Protein AF-A0A514MBT5-F1 (afdb_monomer)

Sequence (79 aa):
KIAESLSLEDIRTADWSENVAPFWPAVIQSALTWKGITSLLRSGWKTIKGALVMPLMIQGYEKGLIKFTIISCRKPRAA

Solvent-accessible surface area (backbone atoms only — not comparable to full-atom values): 4723 Å² total; per-residue (Å²): 108,69,60,61,76,68,57,42,36,79,73,43,76,45,84,39,42,76,79,48,55,71,54,54,63,52,51,54,55,51,44,72,33,75,67,30,43,57,48,45,71,70,60,40,71,73,51,46,53,54,60,69,44,49,65,58,53,49,53,32,36,77,69,67,75,46,79,47,64,50,76,47,65,41,79,63,77,84,130

Radius of gyration: 17.77 Å; Cα contacts (8 Å, |Δi|>4): 57; chains: 1; bounding box: 37×31×47 Å

pLDDT: mean 87.53, std 6.27, range [61.47, 96.25]

Nearest PDB structures (foldseek):
  4krh-assembly2_B  TM=7.094E-01  e=4.532E-01  Haemonchus contortus
  3uj7-assembly1_A  TM=6.851E-01  e=5.896E-01  Plasmodium falciparum
  3ujc-assembly1_A  TM=6.250E-01  e=4.840E-01  Plasmodium falciparum
  3ujd-assembly1_A  TM=6.255E-01  e=8.750E-01  Plasmodium falciparum
  4ine-assembly1_B  TM=5.577E-01  e=1.804E+00  Caenorhabditis elegans

Organism: NCBI:txid2249458

Mean predicted aligned error: 5.85 Å

Foldseek 3Di:
DVCVVQVWAPKDKDFCQVVCVVVLVVLVVCCPDPCNVVVQVVVDDVSVVVVVCSVVVVVCVVVVNDTDMDIDTHRDDDD

Structure (mmCIF, N/CA/C/O backbone):
data_AF-A0A514MBT5-F1
#
_entry.id   AF-A0A514MBT5-F1
#
loop_
_atom_site.group_PDB
_atom_site.id
_atom_site.type_symbol
_atom_site.label_atom_id
_atom_site.label_alt_id
_atom_site.label_comp_id
_atom_site.label_asym_id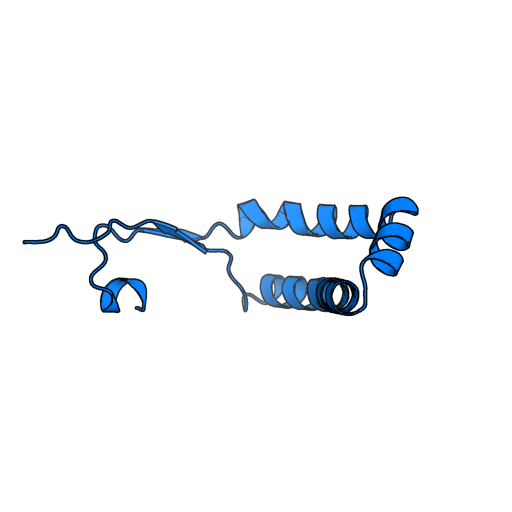
_atom_site.label_entity_id
_atom_site.label_seq_id
_atom_site.pdbx_PDB_ins_code
_atom_site.Cartn_x
_atom_site.Cartn_y
_atom_site.Cartn_z
_atom_site.occupancy
_atom_site.B_iso_or_equiv
_atom_site.auth_seq_id
_atom_site.auth_comp_id
_atom_site.auth_asym_id
_atom_site.auth_atom_id
_atom_site.pdbx_PDB_model_num
ATOM 1 N N . LYS A 1 1 ? -6.378 -4.930 14.744 1.00 73.50 1 LYS A N 1
ATOM 2 C CA . LYS A 1 1 ? -6.53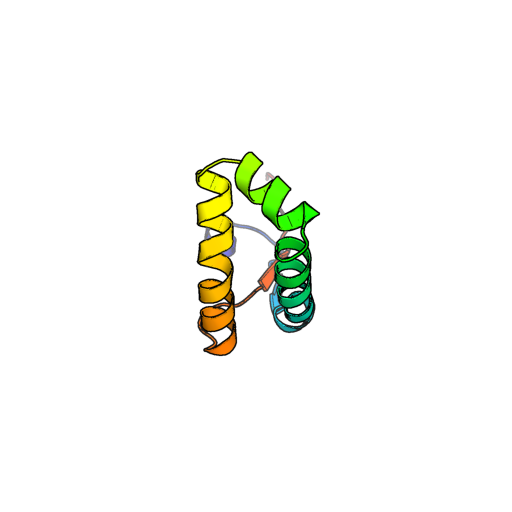6 -4.610 16.182 1.00 73.50 1 LYS A CA 1
ATOM 3 C C . LYS A 1 1 ? -6.640 -3.115 16.509 1.00 73.50 1 LYS A C 1
ATOM 5 O O . LYS A 1 1 ? -7.281 -2.799 17.495 1.00 73.50 1 LYS A O 1
ATOM 10 N N . ILE A 1 2 ? -6.103 -2.178 15.705 1.00 92.75 2 ILE A N 1
ATOM 11 C CA . ILE A 1 2 ? -6.272 -0.728 15.981 1.00 92.75 2 ILE A CA 1
ATOM 12 C C . ILE A 1 2 ? -7.757 -0.317 15.992 1.00 92.75 2 ILE A C 1
ATOM 14 O O . ILE A 1 2 ? -8.209 0.310 16.942 1.00 92.75 2 ILE A O 1
ATOM 18 N N . ALA A 1 3 ? -8.535 -0.726 14.983 1.00 92.12 3 ALA A N 1
ATOM 19 C CA . ALA A 1 3 ? -9.966 -0.412 14.920 1.00 92.12 3 ALA A CA 1
ATOM 20 C C . ALA A 1 3 ? -10.754 -0.943 16.138 1.00 92.12 3 ALA A C 1
ATOM 22 O O . ALA A 1 3 ? -11.573 -0.224 16.699 1.00 92.12 3 ALA A O 1
ATOM 23 N N . GLU A 1 4 ? -10.438 -2.161 16.592 1.00 91.25 4 GLU A N 1
ATOM 24 C CA . GLU A 1 4 ? -11.017 -2.756 17.807 1.00 91.25 4 GLU A CA 1
ATOM 25 C C . GLU A 1 4 ? -10.624 -1.958 19.059 1.00 91.25 4 GLU A C 1
ATOM 27 O O . GLU A 1 4 ? -11.474 -1.654 19.888 1.00 91.25 4 GLU A O 1
ATOM 32 N N . SER A 1 5 ? -9.353 -1.548 19.176 1.00 94.44 5 SER A N 1
ATOM 33 C CA . SER A 1 5 ? -8.875 -0.754 20.321 1.00 94.44 5 SER A CA 1
ATOM 34 C C . SER A 1 5 ? -9.520 0.630 20.423 1.00 94.44 5 SER A C 1
ATOM 36 O O . SER A 1 5 ? -9.570 1.209 21.503 1.00 94.44 5 SER A O 1
ATOM 38 N N . LEU A 1 6 ? -10.044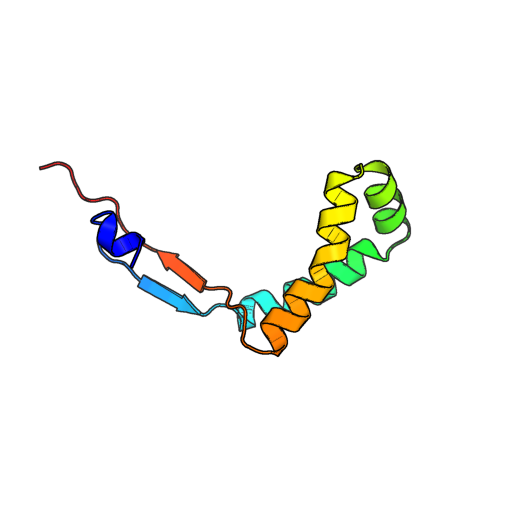 1.148 19.311 1.00 93.69 6 LEU A N 1
ATOM 39 C CA . LEU A 1 6 ? -10.762 2.420 19.249 1.00 93.69 6 LEU A CA 1
ATOM 40 C C . LEU A 1 6 ? -12.275 2.260 19.473 1.00 93.69 6 LEU A C 1
ATOM 42 O O . LEU A 1 6 ? -13.014 3.225 19.294 1.00 93.69 6 LEU A O 1
ATOM 46 N N . SER A 1 7 ? -12.737 1.066 19.866 1.00 93.81 7 SER A N 1
ATOM 47 C CA . SER A 1 7 ? -14.157 0.746 20.077 1.00 93.81 7 SER A CA 1
ATOM 48 C C . SER A 1 7 ? -15.033 1.050 18.853 1.00 93.81 7 SER A C 1
ATOM 50 O O . SER A 1 7 ? -16.179 1.471 18.990 1.00 93.81 7 SER A O 1
ATOM 52 N N . LEU A 1 8 ? -14.485 0.882 17.644 1.00 95.00 8 LEU A N 1
ATOM 53 C CA . LEU A 1 8 ? -15.245 1.055 16.406 1.00 95.00 8 LEU A CA 1
ATOM 54 C C . LEU A 1 8 ? -16.191 -0.134 16.206 1.00 95.00 8 LEU A C 1
ATOM 56 O O . LEU A 1 8 ? -15.826 -1.284 16.444 1.00 95.00 8 LEU A O 1
ATOM 60 N N . GLU A 1 9 ? -17.401 0.151 15.741 1.00 94.75 9 GLU A N 1
ATOM 61 C CA . GLU A 1 9 ? -18.454 -0.840 15.516 1.00 94.75 9 GLU A CA 1
ATOM 62 C C . GLU A 1 9 ? -18.468 -1.305 14.051 1.00 94.75 9 GLU A C 1
ATOM 64 O O . GLU A 1 9 ? -17.961 -0.619 13.161 1.00 94.75 9 GLU A O 1
ATOM 69 N N . ASP A 1 10 ? -19.050 -2.477 13.786 1.00 95.25 10 ASP A N 1
ATOM 70 C CA . ASP A 1 10 ? -19.241 -3.041 12.437 1.00 95.25 10 ASP A CA 1
ATOM 71 C C . ASP A 1 10 ? -17.981 -3.016 11.563 1.00 95.25 10 ASP A C 1
ATOM 73 O O . ASP A 1 10 ? -18.027 -2.679 10.375 1.00 95.25 10 ASP A O 1
ATOM 77 N N . ILE A 1 11 ? -16.841 -3.363 12.162 1.00 95.94 11 ILE A N 1
ATOM 78 C CA . ILE A 1 11 ? -15.561 -3.412 11.462 1.00 95.94 11 ILE A CA 1
ATOM 79 C C . ILE A 1 11 ? -15.628 -4.515 10.406 1.00 95.94 11 ILE A C 1
ATOM 81 O O . ILE A 1 11 ? -15.777 -5.696 10.716 1.00 95.94 11 ILE A O 1
ATOM 85 N N . ARG A 1 12 ? -15.480 -4.124 9.144 1.00 95.88 12 ARG A N 1
ATOM 86 C CA . ARG A 1 12 ? -15.332 -5.029 8.004 1.00 95.88 12 ARG A CA 1
ATOM 87 C C . ARG A 1 12 ? -14.028 -4.714 7.310 1.00 95.88 12 ARG A C 1
ATOM 89 O O . ARG A 1 12 ? -13.670 -3.546 7.152 1.00 95.88 12 ARG A O 1
ATOM 96 N N . THR A 1 13 ? -13.342 -5.759 6.883 1.00 95.31 13 THR A N 1
ATOM 97 C CA . THR A 1 13 ? -12.113 -5.648 6.111 1.00 95.31 13 THR A CA 1
ATOM 98 C C . THR A 1 13 ? -12.260 -6.428 4.816 1.00 95.31 13 THR A C 1
ATOM 100 O O . THR A 1 13 ? -12.913 -7.469 4.775 1.00 95.31 13 THR A O 1
ATOM 103 N N . ALA A 1 14 ? -11.675 -5.911 3.745 1.00 95.38 14 ALA A N 1
ATOM 104 C CA . ALA A 1 14 ? -11.599 -6.604 2.468 1.00 95.38 14 ALA A CA 1
ATOM 105 C C . ALA A 1 14 ? -10.208 -6.399 1.877 1.00 95.38 14 ALA A C 1
ATOM 107 O O . ALA A 1 14 ? -9.690 -5.280 1.879 1.00 95.38 14 ALA A O 1
ATOM 108 N N . ASP A 1 15 ? -9.604 -7.475 1.381 1.00 93.94 15 ASP A N 1
ATOM 109 C CA . ASP A 1 15 ? -8.382 -7.390 0.588 1.00 93.94 15 ASP A CA 1
ATOM 110 C C . ASP A 1 15 ? -8.760 -6.924 -0.820 1.00 93.94 15 ASP A C 1
ATOM 112 O O . ASP A 1 15 ? -9.566 -7.560 -1.491 1.00 93.94 15 ASP A O 1
ATOM 116 N N . TRP A 1 16 ? -8.238 -5.771 -1.223 1.00 94.38 16 TRP A N 1
ATOM 117 C CA . TRP A 1 16 ? -8.489 -5.139 -2.520 1.00 94.38 16 TRP A CA 1
ATOM 118 C C . TRP A 1 16 ? -7.216 -5.067 -3.354 1.00 94.38 16 TRP A C 1
ATOM 120 O O . TRP A 1 16 ? -7.141 -4.323 -4.331 1.00 94.38 16 TRP A O 1
ATOM 130 N N . SER A 1 17 ? -6.184 -5.820 -2.977 1.00 91.19 17 SER A N 1
ATOM 131 C CA . SER A 1 17 ? -4.883 -5.695 -3.619 1.00 91.19 17 SER A CA 1
ATOM 132 C C . SER A 1 17 ? -4.942 -5.978 -5.122 1.00 91.19 17 SER A C 1
ATOM 134 O O . SER A 1 17 ? -4.344 -5.233 -5.893 1.00 91.19 17 SER A O 1
ATOM 136 N N . GLU A 1 18 ? -5.737 -6.961 -5.556 1.00 90.00 18 GLU A N 1
ATOM 137 C CA . GLU A 1 18 ? -5.955 -7.257 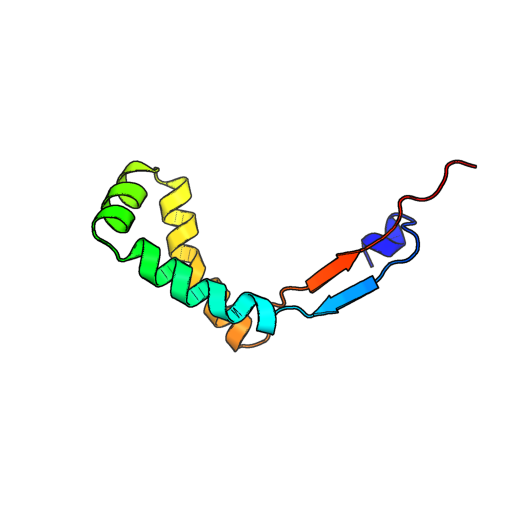-6.981 1.00 90.00 18 GLU A CA 1
ATOM 138 C C . GLU A 1 18 ? -6.692 -6.132 -7.719 1.00 90.00 18 GLU A C 1
ATOM 140 O O . GLU A 1 18 ? -6.361 -5.820 -8.859 1.00 90.00 18 GLU A O 1
ATOM 145 N N . ASN A 1 19 ? -7.647 -5.465 -7.064 1.00 91.38 19 ASN A N 1
ATOM 146 C CA . ASN A 1 19 ? -8.356 -4.319 -7.639 1.00 91.38 19 ASN A CA 1
ATOM 147 C C . ASN A 1 19 ? -7.432 -3.112 -7.825 1.00 91.38 19 ASN A C 1
ATOM 149 O O . ASN A 1 19 ? -7.628 -2.317 -8.743 1.00 91.38 19 ASN A O 1
ATOM 153 N N . VAL A 1 20 ? -6.436 -2.960 -6.948 1.00 87.38 20 VAL A N 1
ATOM 154 C CA . VAL A 1 20 ? -5.471 -1.858 -7.005 1.00 87.38 20 VAL A CA 1
ATOM 155 C C . VAL A 1 20 ? -4.301 -2.192 -7.933 1.00 87.38 20 VAL A C 1
ATOM 157 O O . VAL A 1 20 ? -3.753 -1.276 -8.529 1.00 87.38 20 VAL A O 1
ATOM 160 N N . ALA A 1 21 ? -3.926 -3.460 -8.123 1.00 85.25 21 ALA A N 1
ATOM 161 C CA . ALA A 1 21 ? -2.762 -3.866 -8.924 1.00 85.25 21 ALA A CA 1
ATOM 162 C C . ALA A 1 21 ? -2.655 -3.199 -10.322 1.00 85.25 21 ALA A C 1
ATOM 164 O O . ALA A 1 21 ? -1.557 -2.754 -10.668 1.00 85.25 21 ALA A O 1
ATOM 165 N N . PRO A 1 22 ? -3.742 -2.999 -11.100 1.00 86.44 22 PRO A N 1
ATOM 166 C CA . PRO A 1 22 ? -3.675 -2.312 -12.395 1.00 86.44 22 PRO A CA 1
ATOM 167 C C . PRO A 1 22 ? -3.297 -0.823 -12.317 1.00 86.44 22 PRO A C 1
ATOM 169 O O . PRO A 1 22 ? -2.813 -0.253 -13.294 1.00 86.44 22 PRO A O 1
ATOM 172 N N . PHE A 1 23 ? -3.492 -0.174 -11.167 1.00 85.50 23 PHE A N 1
ATOM 173 C CA . PHE A 1 23 ? -3.186 1.247 -10.970 1.00 85.50 23 PHE A CA 1
ATOM 174 C C . PHE A 1 23 ? -1.682 1.548 -11.084 1.00 85.50 23 PHE A C 1
ATOM 176 O O . PHE A 1 23 ? -1.274 2.583 -11.602 1.00 85.50 23 PHE A O 1
ATOM 183 N N . TRP A 1 24 ? -0.838 0.626 -10.636 1.00 80.12 24 TRP A N 1
ATOM 184 C CA . TRP A 1 24 ? 0.607 0.802 -10.500 1.00 80.12 24 TRP A CA 1
ATOM 185 C C . TRP A 1 24 ? 1.347 0.948 -11.831 1.00 80.12 24 TRP A C 1
ATOM 187 O O . TRP A 1 24 ? 2.078 1.932 -11.988 1.00 80.12 24 TRP A O 1
ATOM 197 N N . PRO A 1 25 ? 1.163 0.044 -12.818 1.00 82.19 25 PRO A N 1
ATOM 198 C CA . PRO A 1 25 ? 1.766 0.228 -14.132 1.00 82.19 25 PRO A CA 1
ATOM 199 C C . PRO A 1 25 ? 1.254 1.502 -14.813 1.00 82.19 25 PRO A C 1
ATOM 201 O O . PRO A 1 25 ? 2.041 2.183 -15.465 1.00 82.19 25 PRO A O 1
ATOM 204 N N . ALA A 1 26 ? -0.013 1.886 -14.610 1.00 85.50 26 ALA A N 1
ATOM 205 C CA . ALA A 1 26 ? -0.559 3.129 -15.156 1.00 85.50 26 ALA A CA 1
ATOM 206 C C . ALA A 1 26 ? 0.133 4.377 -14.571 1.00 85.50 26 ALA A C 1
ATOM 208 O O . ALA A 1 26 ? 0.482 5.299 -15.312 1.00 85.50 26 ALA A O 1
ATOM 209 N N . VAL A 1 27 ? 0.412 4.391 -13.262 1.00 82.19 27 VAL A N 1
ATOM 210 C CA . VAL A 1 27 ? 1.177 5.471 -12.614 1.00 82.19 27 VAL A CA 1
ATOM 211 C C . VAL A 1 27 ? 2.596 5.551 -13.177 1.00 82.19 27 VAL A C 1
ATOM 213 O O . VAL A 1 27 ? 3.029 6.641 -13.557 1.00 82.19 27 VAL A O 1
ATOM 216 N N . ILE A 1 28 ? 3.300 4.421 -13.299 1.00 82.56 28 ILE A N 1
ATOM 217 C CA . ILE A 1 28 ? 4.654 4.387 -13.880 1.00 82.56 28 ILE A CA 1
ATOM 218 C C . ILE A 1 28 ? 4.639 4.915 -15.317 1.00 82.56 28 ILE A C 1
ATOM 220 O O . ILE A 1 28 ? 5.428 5.797 -15.655 1.00 82.56 28 ILE A O 1
ATOM 224 N N . GLN A 1 29 ? 3.716 4.435 -16.152 1.00 84.88 29 GLN A N 1
ATOM 225 C CA . GLN A 1 29 ? 3.581 4.888 -17.538 1.00 84.88 29 GLN A CA 1
ATOM 226 C C . GLN A 1 29 ? 3.332 6.396 -17.619 1.00 84.88 29 GLN A C 1
ATOM 228 O O . GLN A 1 29 ? 3.965 7.077 -18.423 1.00 84.88 29 GLN A O 1
ATOM 233 N N . SER A 1 30 ? 2.471 6.939 -16.752 1.00 81.25 30 SER A N 1
ATOM 234 C CA . SER A 1 30 ? 2.195 8.379 -16.712 1.00 81.25 30 SER A CA 1
ATOM 235 C C . SER A 1 30 ? 3.442 9.203 -16.370 1.00 81.25 30 SER A C 1
ATOM 237 O O . SER A 1 30 ? 3.687 10.242 -16.992 1.00 81.25 30 SER A O 1
ATOM 239 N N . ALA A 1 31 ? 4.273 8.706 -15.448 1.00 80.50 31 ALA A N 1
ATOM 240 C CA . ALA A 1 31 ? 5.499 9.364 -15.012 1.00 80.50 31 ALA A CA 1
ATOM 241 C C . ALA A 1 31 ? 6.599 9.338 -16.083 1.00 80.50 31 ALA A C 1
ATOM 243 O O . ALA A 1 31 ? 7.384 10.278 -16.154 1.00 80.50 31 ALA A O 1
ATOM 244 N N . LEU A 1 32 ? 6.632 8.306 -16.933 1.00 82.25 32 LEU A N 1
ATOM 245 C CA . LEU A 1 32 ? 7.609 8.150 -18.019 1.00 82.25 32 LEU A CA 1
ATOM 246 C C . LEU A 1 32 ? 7.300 8.997 -19.264 1.00 82.25 32 LEU A C 1
ATOM 248 O O . LEU A 1 32 ? 8.130 9.097 -20.166 1.00 82.25 32 LEU A O 1
ATOM 252 N N . THR A 1 33 ? 6.129 9.633 -19.336 1.00 86.44 33 THR A N 1
ATOM 253 C CA . THR A 1 33 ? 5.826 10.567 -20.429 1.00 86.44 33 THR A CA 1
ATOM 254 C C . THR A 1 33 ? 6.692 11.827 -20.337 1.00 86.44 33 THR A C 1
ATOM 256 O O . THR A 1 33 ? 7.042 12.266 -19.247 1.00 86.44 33 THR A O 1
ATOM 259 N N . TRP A 1 34 ? 6.987 12.490 -21.462 1.00 82.06 34 TRP A N 1
ATOM 260 C CA . TRP A 1 34 ? 7.762 13.745 -21.456 1.00 82.06 34 TRP A CA 1
ATOM 261 C C . TRP A 1 34 ? 7.154 14.820 -20.536 1.00 82.06 34 TRP A C 1
ATOM 263 O O . TRP A 1 34 ? 7.861 15.498 -19.789 1.00 82.06 34 TRP A O 1
ATOM 273 N N . LYS A 1 35 ? 5.818 14.934 -20.533 1.00 83.19 35 LYS A N 1
ATOM 274 C CA . LYS A 1 35 ? 5.076 15.793 -19.596 1.00 83.19 35 LYS A CA 1
ATOM 275 C C . LYS A 1 35 ? 5.191 15.304 -18.148 1.00 83.19 35 LYS A C 1
ATOM 277 O O . LYS A 1 35 ? 5.380 16.125 -17.259 1.00 83.19 35 LYS A O 1
ATOM 282 N N . GLY A 1 36 ? 5.111 13.996 -17.910 1.00 81.56 36 GLY A N 1
ATOM 283 C CA . GLY A 1 36 ? 5.279 13.381 -16.592 1.00 81.56 36 GLY A CA 1
ATOM 284 C C . GLY A 1 36 ? 6.659 13.638 -15.993 1.00 81.56 36 GLY A C 1
ATOM 285 O O . GLY A 1 36 ? 6.750 14.141 -14.877 1.00 81.56 36 GLY A O 1
ATOM 286 N N . ILE A 1 37 ? 7.725 13.410 -16.762 1.00 81.56 37 ILE A N 1
ATOM 287 C CA . ILE A 1 37 ? 9.115 13.638 -16.347 1.00 81.56 37 ILE A CA 1
ATOM 288 C C . ILE A 1 37 ? 9.346 15.121 -16.044 1.00 81.56 37 ILE A C 1
ATOM 290 O O . ILE A 1 37 ? 9.832 15.474 -14.970 1.00 81.56 37 ILE A O 1
ATOM 294 N N . THR A 1 38 ? 8.966 16.013 -16.963 1.00 82.69 38 THR A N 1
ATOM 295 C CA . THR A 1 38 ? 9.141 17.46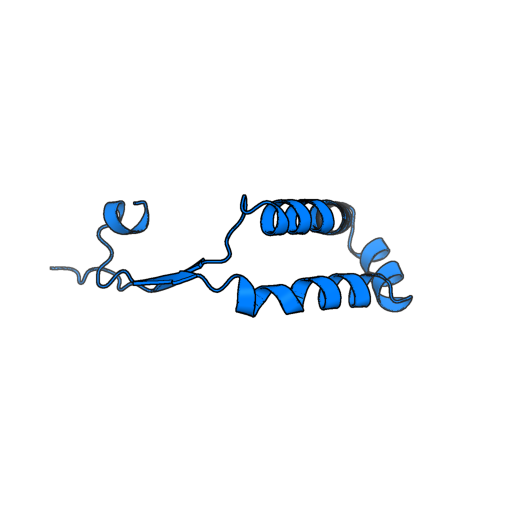3 -16.764 1.00 82.69 38 THR A CA 1
ATOM 296 C C . THR A 1 38 ? 8.307 18.000 -15.601 1.00 82.69 38 THR A C 1
ATOM 298 O O . THR A 1 38 ? 8.779 18.859 -14.855 1.00 82.69 38 THR A O 1
ATOM 301 N N . SER A 1 39 ? 7.100 17.471 -15.390 1.00 80.31 39 SER A N 1
ATOM 302 C CA . SER A 1 39 ? 6.268 17.791 -14.228 1.00 80.31 39 SER A CA 1
ATOM 303 C C . SER A 1 39 ? 6.893 17.283 -12.929 1.00 80.31 39 SER A C 1
ATOM 305 O O . SER A 1 39 ? 6.933 18.011 -11.937 1.00 80.31 39 SER A O 1
ATOM 307 N N . LEU A 1 40 ? 7.441 16.066 -12.928 1.00 81.50 40 LEU A N 1
ATOM 308 C CA . LEU A 1 40 ? 8.078 15.468 -11.758 1.00 81.50 40 LEU A CA 1
ATOM 309 C C . LEU A 1 40 ? 9.325 16.257 -11.340 1.00 81.50 40 LEU A C 1
ATOM 311 O O . LEU A 1 40 ? 9.482 16.581 -10.165 1.00 81.50 40 LEU A O 1
ATOM 315 N N . LEU A 1 41 ? 10.162 16.664 -12.294 1.00 82.31 41 LEU A N 1
ATOM 316 C CA . LEU A 1 41 ? 11.341 17.492 -12.019 1.00 82.31 41 LEU A CA 1
ATOM 317 C C . LEU A 1 41 ? 10.974 18.872 -11.443 1.00 82.31 41 LEU A C 1
ATOM 319 O O . LEU A 1 41 ? 11.706 19.402 -10.610 1.00 82.31 41 LEU A O 1
ATOM 323 N N . ARG A 1 42 ? 9.819 19.435 -11.824 1.00 85.12 42 ARG A N 1
ATOM 324 C CA . ARG A 1 42 ? 9.302 20.712 -11.288 1.00 85.12 42 ARG A CA 1
ATOM 325 C C . ARG A 1 42 ? 8.594 20.576 -9.938 1.00 85.12 42 ARG A C 1
ATOM 327 O O . ARG A 1 42 ? 8.470 21.559 -9.218 1.00 85.12 42 ARG A O 1
ATOM 334 N N . SER A 1 43 ? 8.145 19.374 -9.581 1.00 79.12 43 SER A N 1
ATOM 335 C CA . SER A 1 43 ? 7.349 19.105 -8.372 1.00 79.12 43 SER A CA 1
ATOM 336 C C . SER A 1 43 ? 8.154 19.051 -7.062 1.00 79.12 43 SER A C 1
ATOM 338 O O . SER A 1 43 ? 7.583 18.862 -5.986 1.00 79.12 43 SER A O 1
ATOM 340 N N . GLY A 1 44 ? 9.476 19.237 -7.140 1.00 85.88 44 GLY A N 1
ATOM 341 C CA . GLY A 1 44 ? 10.371 19.331 -5.990 1.00 85.88 44 GLY A CA 1
ATOM 342 C C . GLY A 1 44 ? 10.843 17.985 -5.425 1.00 85.88 44 GLY A C 1
ATOM 343 O O . GLY A 1 44 ? 10.317 16.911 -5.715 1.00 85.88 44 GLY A O 1
ATOM 344 N N . TRP A 1 45 ? 11.866 18.050 -4.568 1.00 85.62 45 TRP A N 1
ATOM 345 C CA . TRP A 1 45 ? 12.612 16.878 -4.086 1.00 85.62 45 TRP A CA 1
ATOM 346 C C . TRP A 1 45 ? 11.774 15.864 -3.289 1.00 85.62 45 TRP A C 1
ATOM 348 O O . TRP A 1 45 ? 12.027 14.662 -3.357 1.00 85.62 45 TRP A O 1
ATOM 358 N N . LYS A 1 46 ? 10.750 16.320 -2.551 1.00 83.75 46 LYS A N 1
ATOM 359 C CA . LYS A 1 46 ? 9.846 15.431 -1.796 1.00 83.75 46 LYS A CA 1
ATOM 360 C C . LYS A 1 46 ? 9.052 14.508 -2.726 1.00 83.75 46 LYS A C 1
ATOM 362 O O . LYS A 1 46 ? 8.937 13.318 -2.451 1.00 83.75 46 LYS A O 1
ATOM 367 N N . THR A 1 47 ? 8.563 15.044 -3.839 1.00 81.12 47 THR A N 1
ATOM 368 C CA . THR A 1 47 ? 7.774 14.301 -4.827 1.00 81.12 47 THR A CA 1
ATOM 369 C C . THR A 1 47 ? 8.646 13.319 -5.604 1.00 81.12 47 THR A C 1
ATOM 371 O O . THR A 1 47 ? 8.263 12.165 -5.785 1.00 81.12 47 THR A O 1
ATOM 374 N N . ILE A 1 48 ? 9.863 13.734 -5.972 1.00 83.25 48 ILE A N 1
ATOM 375 C CA . ILE A 1 48 ? 10.853 12.861 -6.621 1.00 83.25 48 ILE A CA 1
ATOM 376 C C . ILE A 1 48 ? 11.185 11.662 -5.723 1.00 83.25 48 ILE A C 1
ATOM 378 O O . ILE A 1 48 ? 11.162 10.527 -6.190 1.00 83.25 48 ILE A O 1
ATOM 382 N N . LYS A 1 49 ? 11.416 11.880 -4.419 1.00 85.94 49 LYS A N 1
ATOM 383 C CA . LYS A 1 49 ? 11.619 10.776 -3.465 1.00 85.94 49 LYS A CA 1
ATOM 384 C C . LYS A 1 49 ? 10.435 9.814 -3.427 1.00 85.94 49 LYS A C 1
ATOM 386 O O . LYS A 1 49 ? 10.652 8.609 -3.438 1.00 85.94 49 LYS A O 1
ATOM 391 N N . GLY A 1 50 ? 9.206 10.332 -3.405 1.00 81.75 50 GLY A N 1
ATOM 392 C CA . GLY A 1 50 ? 7.999 9.502 -3.454 1.00 81.75 50 GLY A CA 1
ATOM 393 C C . GLY A 1 50 ? 7.950 8.625 -4.708 1.00 81.75 50 GLY A C 1
ATOM 394 O O . GLY A 1 50 ? 7.730 7.422 -4.608 1.00 81.75 50 GLY A O 1
ATOM 395 N N . ALA A 1 51 ? 8.252 9.199 -5.875 1.00 82.12 51 ALA A N 1
ATOM 396 C CA . ALA A 1 51 ? 8.299 8.458 -7.135 1.00 82.12 51 ALA A CA 1
ATOM 397 C C . ALA A 1 51 ? 9.369 7.351 -7.138 1.00 82.12 51 ALA A C 1
ATOM 399 O O . ALA A 1 51 ? 9.107 6.251 -7.619 1.00 82.12 51 ALA A O 1
ATOM 400 N N . LEU A 1 52 ? 10.544 7.602 -6.550 1.00 83.88 52 LEU A N 1
ATOM 401 C CA . LEU A 1 52 ? 11.626 6.613 -6.449 1.00 83.88 52 LEU A CA 1
ATOM 402 C C . LEU A 1 52 ? 11.294 5.426 -5.527 1.00 83.88 52 LEU A C 1
ATOM 404 O O . LEU A 1 52 ? 11.898 4.366 -5.666 1.00 83.88 52 LEU A O 1
ATOM 408 N N . VAL A 1 53 ? 10.343 5.577 -4.599 1.00 86.69 53 VAL A N 1
ATOM 409 C CA . VAL A 1 53 ? 9.915 4.508 -3.675 1.00 86.69 53 VAL A CA 1
ATOM 410 C C . VAL A 1 53 ? 8.869 3.581 -4.307 1.00 86.69 53 VAL A C 1
ATOM 412 O O . VAL A 1 53 ? 8.768 2.419 -3.914 1.00 86.69 53 VAL A O 1
ATOM 415 N N . MET A 1 54 ? 8.130 4.042 -5.321 1.00 84.75 54 MET A N 1
ATOM 416 C CA . MET A 1 54 ? 7.063 3.263 -5.967 1.00 84.75 54 MET A CA 1
ATOM 417 C C . MET A 1 54 ? 7.507 1.866 -6.452 1.00 84.75 54 MET A C 1
ATOM 419 O O . MET A 1 54 ? 6.786 0.907 -6.172 1.00 84.75 54 MET A O 1
ATOM 423 N N . PRO A 1 55 ? 8.685 1.679 -7.087 1.00 85.75 55 PRO A N 1
ATOM 424 C CA . PRO A 1 55 ? 9.157 0.344 -7.469 1.00 85.75 55 PRO A CA 1
ATOM 425 C C . PRO A 1 55 ? 9.350 -0.602 -6.277 1.00 85.75 55 PRO A C 1
ATOM 427 O O . PRO A 1 55 ? 9.058 -1.791 -6.378 1.00 85.75 55 PRO A O 1
ATOM 430 N N . LEU A 1 56 ? 9.802 -0.086 -5.129 1.00 89.31 56 LEU A N 1
ATOM 431 C CA . LEU A 1 56 ? 9.986 -0.887 -3.914 1.00 89.31 56 LEU A CA 1
ATOM 432 C C . LEU A 1 56 ? 8.644 -1.328 -3.327 1.00 89.31 56 LEU A C 1
ATOM 434 O O . LEU A 1 56 ? 8.520 -2.450 -2.841 1.00 89.31 56 LEU A O 1
ATOM 438 N N . MET A 1 57 ? 7.626 -0.470 -3.405 1.00 87.12 57 MET A N 1
ATOM 439 C CA . MET A 1 57 ? 6.269 -0.826 -2.993 1.00 87.12 57 MET A CA 1
ATOM 440 C C . MET A 1 57 ? 5.666 -1.920 -3.891 1.00 87.12 57 MET A C 1
ATOM 442 O O . MET A 1 57 ? 5.026 -2.829 -3.369 1.00 87.12 57 MET A O 1
ATOM 446 N N . ILE A 1 58 ? 5.926 -1.894 -5.206 1.00 85.94 58 ILE A N 1
ATOM 447 C CA . ILE A 1 58 ? 5.509 -2.967 -6.133 1.00 85.94 58 ILE A CA 1
ATOM 448 C C . ILE A 1 58 ? 6.172 -4.286 -5.752 1.00 85.94 58 ILE A C 1
ATOM 450 O O . ILE A 1 58 ? 5.487 -5.285 -5.573 1.00 85.94 58 ILE A O 1
ATOM 454 N N . GLN A 1 59 ? 7.490 -4.283 -5.540 1.00 89.38 59 GLN A N 1
ATOM 455 C CA . GLN A 1 59 ? 8.208 -5.488 -5.118 1.00 89.38 59 GLN A CA 1
ATOM 456 C C . GLN A 1 59 ? 7.701 -6.022 -3.775 1.00 89.38 59 GLN A C 1
ATOM 458 O O . GLN A 1 59 ? 7.626 -7.231 -3.575 1.00 89.38 59 GLN A O 1
ATOM 463 N N . GLY A 1 60 ? 7.364 -5.132 -2.837 1.00 90.81 60 GLY A N 1
ATOM 464 C CA . GLY A 1 60 ? 6.753 -5.513 -1.568 1.00 90.81 60 GLY A CA 1
ATOM 465 C C . GLY A 1 60 ? 5.396 -6.189 -1.767 1.00 90.81 60 GLY A C 1
ATOM 466 O O . GLY A 1 60 ? 5.122 -7.196 -1.121 1.00 90.81 60 GLY A O 1
ATOM 467 N N . TYR A 1 61 ? 4.577 -5.684 -2.688 1.00 88.38 61 TYR A N 1
ATOM 468 C CA . TYR A 1 61 ? 3.310 -6.307 -3.059 1.00 88.38 61 TYR A CA 1
ATOM 469 C C . TYR A 1 61 ? 3.506 -7.680 -3.725 1.00 88.38 61 TYR A C 1
ATOM 471 O O . TYR A 1 61 ? 2.932 -8.660 -3.258 1.00 88.38 61 TYR A O 1
ATOM 479 N N . GLU A 1 62 ? 4.374 -7.787 -4.736 1.00 87.31 62 GLU A N 1
ATOM 480 C CA . GLU A 1 62 ? 4.666 -9.046 -5.446 1.00 87.31 62 GLU A CA 1
ATOM 481 C C . GLU A 1 62 ? 5.222 -10.136 -4.518 1.00 87.31 62 GLU A C 1
ATOM 483 O O . GLU A 1 62 ? 4.917 -11.316 -4.678 1.00 87.31 62 GLU A O 1
ATOM 488 N N . LYS A 1 63 ? 6.004 -9.748 -3.503 1.00 92.94 63 LYS A N 1
ATOM 489 C CA . LYS A 1 63 ? 6.527 -10.653 -2.465 1.00 92.94 63 LYS A CA 1
ATOM 490 C C . LYS A 1 63 ? 5.507 -10.987 -1.368 1.00 92.94 63 LYS A C 1
ATOM 492 O O . LYS A 1 63 ? 5.857 -11.677 -0.414 1.00 92.94 63 LYS A O 1
ATOM 497 N N . GLY A 1 64 ? 4.281 -10.468 -1.447 1.00 90.31 64 GLY A N 1
ATOM 498 C CA . GLY A 1 64 ? 3.238 -10.658 -0.435 1.00 90.31 64 GLY A CA 1
ATOM 499 C C . GLY A 1 64 ? 3.489 -9.925 0.890 1.00 90.31 64 GLY A C 1
ATOM 500 O O . GLY A 1 64 ? 2.826 -10.216 1.883 1.00 90.31 64 GLY A O 1
ATOM 501 N N . LEU A 1 65 ? 4.433 -8.979 0.927 1.00 93.62 65 LEU A N 1
ATOM 502 C CA . LEU A 1 65 ? 4.773 -8.180 2.113 1.00 93.62 65 LEU A CA 1
ATOM 503 C C . LEU A 1 65 ? 3.812 -7.004 2.325 1.00 93.62 65 LEU A C 1
ATOM 505 O O . LEU A 1 65 ? 3.716 -6.478 3.432 1.00 93.62 65 LEU A O 1
ATOM 509 N N . ILE A 1 66 ? 3.123 -6.568 1.267 1.00 91.56 66 ILE A N 1
ATOM 510 C CA . ILE A 1 66 ? 2.197 -5.432 1.282 1.00 91.56 66 ILE A CA 1
ATOM 511 C C . ILE A 1 66 ? 0.823 -5.897 0.800 1.00 91.56 66 ILE A C 1
ATOM 513 O O . ILE A 1 66 ? 0.722 -6.621 -0.186 1.00 91.56 66 ILE A O 1
ATOM 517 N N . LYS A 1 67 ? -0.235 -5.439 1.477 1.00 91.50 67 LYS A N 1
ATOM 518 C CA . LYS A 1 67 ? -1.632 -5.616 1.067 1.00 91.50 67 LYS A CA 1
ATOM 519 C C . LYS A 1 67 ? -2.368 -4.283 1.074 1.00 91.50 67 LYS A C 1
ATOM 521 O O . LYS A 1 67 ? -2.174 -3.471 1.978 1.00 91.50 67 LYS A O 1
ATOM 526 N N . PHE A 1 68 ? -3.252 -4.090 0.103 1.00 92.12 68 PHE A N 1
ATOM 527 C CA . PHE A 1 68 ? -4.140 -2.933 0.008 1.00 92.12 68 PHE A CA 1
ATOM 528 C C . PHE A 1 68 ? -5.515 -3.339 0.506 1.00 92.12 68 PHE A C 1
ATOM 530 O O . PHE A 1 68 ? -6.351 -3.832 -0.245 1.00 92.12 68 PHE A O 1
ATOM 537 N N . THR A 1 69 ? -5.730 -3.174 1.808 1.00 93.38 69 THR A N 1
ATOM 538 C CA . THR A 1 69 ? -6.988 -3.548 2.454 1.00 93.38 69 THR A CA 1
ATOM 539 C C . THR A 1 69 ? -7.890 -2.341 2.637 1.00 93.38 69 THR A C 1
ATOM 541 O O . THR A 1 69 ? -7.440 -1.297 3.113 1.00 93.38 69 THR A O 1
ATOM 544 N N . ILE A 1 70 ? -9.177 -2.508 2.360 1.00 94.69 70 ILE A N 1
ATOM 545 C CA . ILE A 1 70 ? -10.208 -1.549 2.751 1.00 94.69 70 ILE A CA 1
ATOM 546 C C . ILE A 1 70 ? -10.730 -1.930 4.130 1.00 94.69 70 ILE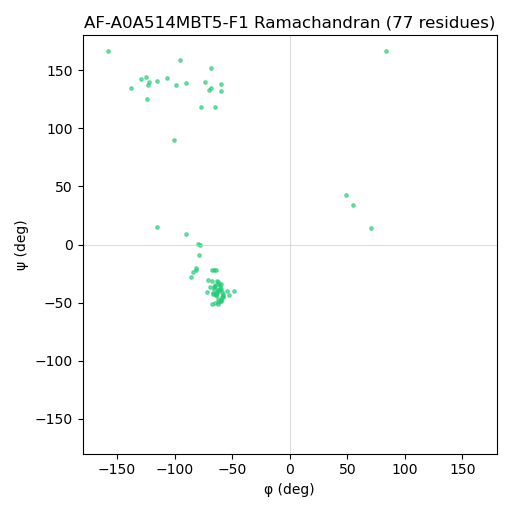 A C 1
ATOM 548 O O . ILE A 1 70 ? -10.940 -3.109 4.419 1.00 94.69 70 ILE A O 1
ATOM 552 N N . ILE A 1 71 ? -10.948 -0.922 4.972 1.00 95.06 71 ILE A N 1
ATOM 553 C CA . ILE A 1 71 ? -11.582 -1.068 6.280 1.00 95.06 71 ILE A CA 1
ATOM 554 C C . ILE A 1 71 ? -12.792 -0.137 6.320 1.00 95.06 71 ILE A C 1
ATOM 556 O O . ILE A 1 71 ? -12.653 1.066 6.108 1.00 95.06 71 ILE A O 1
ATOM 560 N N . SER A 1 72 ? -13.968 -0.683 6.618 1.00 96.25 72 SER A N 1
ATOM 561 C CA . SER A 1 72 ? -15.169 0.097 6.930 1.00 96.25 72 SER A CA 1
ATOM 562 C C . SER A 1 72 ? -15.581 -0.164 8.368 1.00 96.25 72 SER A C 1
ATOM 564 O O . SER A 1 72 ? -15.522 -1.304 8.818 1.00 96.25 72 SER A O 1
ATOM 566 N N . CYS A 1 73 ? -16.023 0.8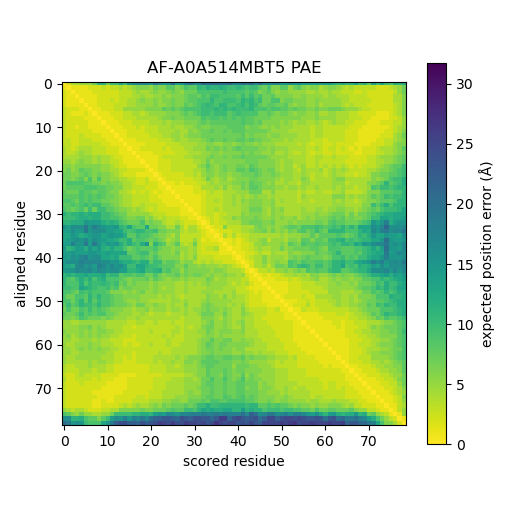65 9.077 1.00 96.19 73 CYS A N 1
ATOM 567 C CA . CYS A 1 73 ? -16.517 0.747 10.444 1.00 96.19 73 CYS A CA 1
ATOM 568 C C . CYS A 1 73 ? -17.437 1.927 10.769 1.00 96.19 73 CYS A C 1
ATOM 570 O O . CYS A 1 73 ? -17.471 2.922 10.038 1.00 96.19 73 CYS A O 1
ATOM 572 N N . ARG A 1 74 ? -18.183 1.817 11.865 1.00 96.25 74 ARG A N 1
ATOM 573 C CA . ARG A 1 74 ? -18.996 2.893 12.426 1.00 96.25 74 ARG A CA 1
ATOM 574 C C . ARG A 1 74 ? -18.343 3.440 13.687 1.00 96.25 74 ARG A C 1
ATOM 576 O O . ARG A 1 74 ? -17.756 2.709 14.481 1.00 96.25 74 ARG A O 1
ATOM 583 N N . LYS A 1 75 ? -18.462 4.753 13.867 1.00 95.06 75 LYS A N 1
ATOM 584 C CA . LYS A 1 75 ? -18.110 5.403 15.128 1.00 95.06 75 LYS A CA 1
ATOM 585 C C . LYS A 1 75 ? -19.122 4.963 16.199 1.00 95.06 75 LYS A C 1
ATOM 587 O O . LYS A 1 75 ? -20.316 5.005 15.891 1.00 95.06 75 LYS A O 1
ATOM 592 N N . PRO A 1 76 ? -18.682 4.592 17.414 1.00 92.19 76 PRO A N 1
ATOM 593 C CA . PRO A 1 76 ? -19.600 4.228 18.485 1.00 92.19 76 PRO A CA 1
ATOM 594 C C . PRO A 1 76 ? -20.527 5.402 18.800 1.00 92.19 76 PRO A C 1
ATOM 596 O O . PRO A 1 76 ? -20.105 6.568 18.809 1.00 92.19 76 PRO A O 1
ATOM 599 N N . ARG A 1 77 ? -21.809 5.106 19.013 1.00 84.06 77 ARG A N 1
ATOM 600 C CA . ARG A 1 77 ? -22.789 6.125 19.400 1.00 84.06 77 ARG A CA 1
ATOM 601 C C . ARG A 1 77 ? -22.472 6.558 20.833 1.00 84.06 77 ARG A C 1
ATOM 603 O O . ARG A 1 77 ? -22.213 5.712 21.681 1.00 84.06 77 ARG A O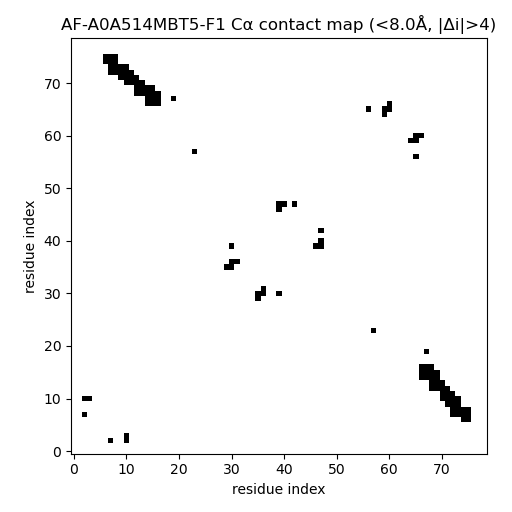 1
ATOM 610 N N . ALA A 1 78 ? -22.448 7.866 21.093 1.00 77.69 78 ALA A N 1
ATOM 611 C CA . ALA A 1 78 ? -22.363 8.340 22.472 1.00 77.69 78 ALA A CA 1
ATOM 612 C C . ALA A 1 78 ? -23.580 7.801 23.241 1.00 77.69 78 ALA A C 1
ATOM 614 O O . ALA A 1 78 ? -24.690 7.844 22.701 1.00 77.69 78 ALA A O 1
ATOM 615 N N . ALA A 1 79 ? -23.326 7.237 24.425 1.00 61.47 79 ALA A N 1
ATOM 616 C CA . ALA A 1 79 ? -24.361 6.757 25.334 1.00 61.47 79 ALA A CA 1
ATOM 617 C C . ALA A 1 79 ? -25.269 7.905 25.795 1.00 61.47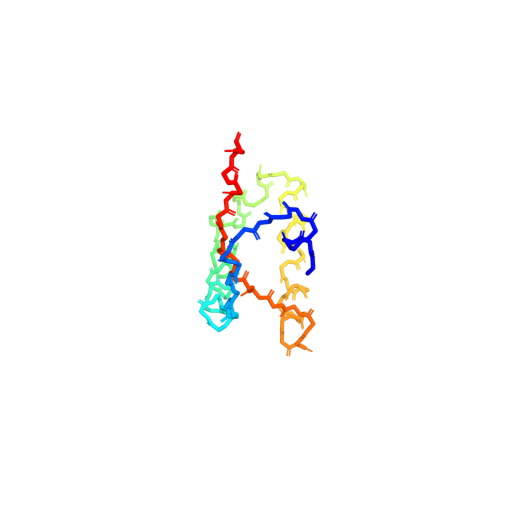 79 ALA A C 1
ATOM 619 O O . ALA A 1 79 ? -24.742 9.030 25.966 1.00 61.47 79 ALA A O 1
#

Secondary structure (DSSP, 8-state):
-HHHHTT-EEEEEEE-HHHHTTHHHHHHHHHHSHHHHHHHHHT-HHHHHHHHHHHHHHHHHHTTS---EEEEEEPPPP-

InterPro domains:
  IPR025774 Picrinine-N-methytransferase-like [PS51581] (1-77)